Protein AF-A0A427B030-F1 (afdb_monomer_lite)

InterPro domains:
  IPR001148 Alpha carbonic anhydrase domain [PF00194] (30-105)
  IPR001148 Alpha carbonic anhydrase domain [PS51144] (18-132)
  IPR001148 Alpha carbonic anhydrase domain [SM01057] (23-127)
  IPR023561 Carbonic anhydrase, alpha-class [PTHR18952] (26-86)
  IPR036398 Alpha carbonic anhydrase domain superfamily [G3DSA:3.10.200.10] (22-89)
  IPR036398 Alpha carbonic anhydrase domain superfamily [G3DSA:3.10.200.10] (90-132)
  IPR036398 Alpha carbonic anhydrase domain superfamily [SSF51069] (27-90)
  IPR036398 Alpha carbonic anhydrase domain superfamily [SSF51069] (91-126)

Organism: Ensete ventricosum (NCBI:txid4639)

Structure (mmCIF, N/CA/C/O backbone):
data_AF-A0A427B030-F1
#
_entry.id   AF-A0A427B030-F1
#
loop_
_atom_site.group_PDB
_atom_site.id
_atom_site.type_symbol
_atom_site.label_atom_id
_atom_site.label_alt_id
_atom_site.label_comp_id
_atom_site.label_asym_id
_atom_site.label_entity_id
_atom_site.label_seq_id
_atom_site.pdbx_PDB_ins_code
_atom_site.Cartn_x
_atom_site.Cartn_y
_atom_site.Cartn_z
_atom_site.occupancy
_atom_site.B_iso_or_equiv
_atom_site.auth_seq_id
_atom_site.auth_comp_id
_atom_site.auth_asym_id
_atom_site.auth_atom_id
_atom_site.pdbx_PDB_model_num
ATOM 1 N N . MET A 1 1 ? 5.158 68.492 -42.823 1.00 40.59 1 MET A N 1
ATOM 2 C CA . MET A 1 1 ? 5.154 67.092 -43.300 1.00 40.59 1 MET A CA 1
ATOM 3 C C . MET A 1 1 ? 5.531 66.195 -42.138 1.00 40.59 1 MET A C 1
ATOM 5 O O . MET A 1 1 ? 6.540 66.439 -41.493 1.00 40.59 1 MET A O 1
ATOM 9 N N . ALA A 1 2 ? 4.650 65.257 -41.803 1.00 39.66 2 ALA A N 1
ATOM 10 C CA . ALA A 1 2 ? 4.750 64.398 -40.634 1.00 39.66 2 ALA A CA 1
ATOM 11 C C . ALA A 1 2 ? 5.816 63.308 -40.823 1.00 39.66 2 ALA A C 1
ATOM 13 O O . ALA A 1 2 ? 5.775 62.583 -41.811 1.00 39.66 2 ALA A O 1
ATOM 14 N N . ALA A 1 3 ? 6.705 63.143 -39.845 1.00 41.91 3 ALA A N 1
ATOM 15 C CA . ALA A 1 3 ? 7.499 61.930 -39.684 1.00 41.91 3 ALA A CA 1
ATOM 16 C C . ALA A 1 3 ? 7.124 61.309 -38.336 1.00 41.91 3 ALA A C 1
ATOM 18 O O . ALA A 1 3 ? 7.605 61.706 -37.276 1.00 41.91 3 ALA A O 1
ATOM 19 N N . ARG A 1 4 ? 6.171 60.377 -38.390 1.00 45.22 4 ARG A N 1
ATOM 20 C CA . ARG A 1 4 ? 5.718 59.580 -37.250 1.00 45.22 4 ARG A CA 1
ATOM 21 C C . ARG A 1 4 ? 6.863 58.658 -36.823 1.00 45.22 4 ARG A C 1
ATOM 23 O O . ARG A 1 4 ? 7.222 57.757 -37.572 1.00 45.22 4 ARG A O 1
ATOM 30 N N . ARG A 1 5 ? 7.428 58.861 -35.632 1.00 48.16 5 ARG A N 1
ATOM 31 C CA . ARG A 1 5 ? 8.284 57.859 -34.984 1.00 48.16 5 ARG A CA 1
ATOM 32 C C . ARG A 1 5 ? 7.384 56.962 -34.138 1.00 48.16 5 ARG A C 1
ATOM 34 O O . ARG A 1 5 ? 6.919 57.376 -33.082 1.00 48.16 5 ARG A O 1
ATOM 41 N N . ALA A 1 6 ? 7.075 55.779 -34.661 1.00 47.47 6 ALA A N 1
ATOM 42 C CA . ALA A 1 6 ? 6.413 54.715 -33.913 1.00 47.47 6 ALA A CA 1
ATOM 43 C C . ALA A 1 6 ? 7.420 54.056 -32.944 1.00 47.47 6 ALA A C 1
ATOM 45 O O . ALA A 1 6 ? 8.609 53.996 -33.270 1.00 47.47 6 ALA A O 1
ATOM 46 N N . PRO A 1 7 ? 6.986 53.584 -31.763 1.00 47.75 7 PRO A N 1
ATOM 47 C CA . PRO A 1 7 ? 7.879 53.016 -30.763 1.00 47.75 7 PRO A CA 1
ATOM 48 C C . PRO A 1 7 ? 8.213 51.563 -31.118 1.00 47.75 7 PRO A C 1
ATOM 50 O O . PRO A 1 7 ? 7.318 50.769 -31.395 1.00 47.75 7 PRO A O 1
ATOM 53 N N . LEU A 1 8 ? 9.494 51.196 -31.067 1.00 42.62 8 LEU A N 1
ATOM 54 C CA . LEU A 1 8 ? 9.916 49.796 -31.071 1.00 42.62 8 LEU A CA 1
ATOM 55 C C . LEU A 1 8 ? 10.169 49.373 -29.618 1.00 42.62 8 LEU A C 1
ATOM 57 O O . LEU A 1 8 ? 11.307 49.281 -29.168 1.00 42.62 8 LEU A O 1
ATOM 61 N N . ALA A 1 9 ? 9.098 49.185 -28.848 1.00 47.78 9 ALA A N 1
ATOM 62 C CA . ALA A 1 9 ? 9.196 48.459 -27.589 1.00 47.78 9 ALA A CA 1
ATOM 63 C C . ALA A 1 9 ? 9.228 46.968 -27.942 1.00 47.78 9 ALA A C 1
ATOM 65 O O . ALA A 1 9 ? 8.198 46.379 -28.267 1.00 47.78 9 ALA A O 1
ATOM 66 N N . LEU A 1 10 ? 10.425 46.379 -27.948 1.00 47.38 10 LEU A N 1
ATOM 67 C CA . LEU A 1 10 ? 10.612 44.932 -28.011 1.00 47.38 10 LEU A CA 1
ATOM 68 C C . LEU A 1 10 ? 9.993 44.330 -26.738 1.00 47.38 10 LEU A C 1
ATOM 70 O O . LEU A 1 10 ? 10.629 44.251 -25.689 1.00 47.38 10 LEU A O 1
ATOM 74 N N . GLY A 1 11 ? 8.715 43.967 -26.813 1.00 41.22 11 GLY A N 1
ATOM 75 C CA . GLY A 1 11 ? 8.051 43.156 -25.805 1.00 41.22 11 GLY A CA 1
ATOM 76 C C . GLY A 1 11 ? 8.616 41.746 -25.877 1.00 41.22 11 GLY A C 1
ATOM 77 O O . GLY A 1 11 ? 8.183 40.946 -26.703 1.00 41.22 11 GLY A O 1
ATOM 78 N N . VAL A 1 12 ? 9.598 41.442 -25.031 1.00 54.91 12 VAL A N 1
ATOM 79 C CA . VAL A 1 12 ? 10.024 40.062 -24.796 1.00 54.91 12 VAL A CA 1
ATOM 80 C C . VAL A 1 12 ? 8.934 39.431 -23.935 1.00 54.91 12 VAL A C 1
ATOM 82 O O . VAL A 1 12 ? 8.952 39.520 -22.711 1.00 54.91 12 VAL A O 1
ATOM 85 N N . ALA A 1 13 ? 7.903 38.903 -24.594 1.00 48.69 13 ALA A N 1
ATOM 86 C CA . ALA A 1 13 ? 6.850 38.149 -23.942 1.00 48.69 13 ALA A CA 1
ATOM 87 C C . ALA A 1 13 ? 7.492 36.941 -23.252 1.00 48.69 13 ALA A C 1
ATOM 89 O O . ALA A 1 13 ? 8.064 36.067 -23.903 1.00 48.69 13 ALA A O 1
ATOM 90 N N . SER A 1 14 ? 7.435 36.952 -21.922 1.00 49.47 14 SER A N 1
ATOM 91 C CA . SER A 1 14 ? 7.886 35.892 -21.035 1.00 49.47 14 SER A CA 1
ATOM 92 C C . SER A 1 14 ? 7.387 34.529 -21.511 1.00 49.47 14 SER A C 1
ATOM 94 O O . SER A 1 14 ? 6.213 34.196 -21.356 1.00 49.47 14 SER A O 1
ATOM 96 N N . LEU A 1 15 ? 8.295 33.711 -22.040 1.00 46.03 15 LEU A N 1
ATOM 97 C CA . LEU A 1 15 ? 8.099 32.271 -22.166 1.00 46.03 15 LEU A CA 1
ATOM 98 C C . LEU A 1 15 ? 8.246 31.646 -20.772 1.00 46.03 15 LEU A C 1
ATOM 100 O O . LEU A 1 15 ? 9.249 31.023 -20.442 1.00 46.03 15 LEU A O 1
ATOM 104 N N . LEU A 1 16 ? 7.226 31.832 -19.932 1.00 43.16 16 LEU A N 1
ATOM 105 C CA . LEU A 1 16 ? 6.986 30.959 -18.789 1.00 43.16 16 LEU A CA 1
ATOM 106 C C . LEU A 1 16 ? 6.342 29.677 -19.320 1.00 43.16 16 LEU A C 1
ATOM 108 O O . LEU A 1 16 ? 5.130 29.492 -19.256 1.00 43.16 16 LEU A O 1
ATOM 112 N N . LEU A 1 17 ? 7.162 28.781 -19.866 1.00 41.22 17 LEU A N 1
ATOM 113 C CA . LEU A 1 17 ? 6.780 27.381 -20.023 1.00 41.22 17 LEU A CA 1
ATOM 114 C C . LEU A 1 17 ? 6.855 26.726 -18.640 1.00 41.22 17 LEU A C 1
ATOM 116 O O . LEU A 1 17 ? 7.811 26.032 -18.306 1.00 41.22 17 LEU A O 1
ATOM 120 N N . VAL A 1 18 ? 5.842 26.973 -17.809 1.00 42.41 18 VAL A N 1
ATOM 121 C CA . VAL A 1 18 ? 5.598 26.138 -16.632 1.00 42.41 18 VAL A CA 1
ATOM 122 C C . VAL A 1 18 ? 4.876 24.890 -17.128 1.00 42.41 18 VAL A C 1
ATOM 124 O O . VAL A 1 18 ? 3.652 24.810 -17.124 1.00 42.41 18 VAL A O 1
ATOM 127 N N . ALA A 1 19 ? 5.641 23.913 -17.608 1.00 41.47 19 ALA A N 1
ATOM 128 C CA . ALA A 1 19 ? 5.133 22.561 -17.782 1.00 41.47 19 ALA A CA 1
ATOM 129 C C . ALA A 1 19 ? 5.119 21.884 -16.405 1.00 41.47 19 ALA A C 1
ATOM 131 O O . ALA A 1 19 ? 6.047 21.163 -16.046 1.00 41.47 19 ALA A O 1
ATOM 132 N N . TYR A 1 20 ? 4.088 22.149 -15.598 1.00 40.03 20 TYR A N 1
ATOM 133 C CA . TYR A 1 20 ? 3.855 21.368 -14.386 1.00 40.03 20 TYR A CA 1
ATOM 134 C C . TYR A 1 20 ? 3.120 20.086 -14.775 1.00 40.03 20 TYR A C 1
ATOM 136 O O . TYR A 1 20 ? 1.895 20.016 -14.769 1.00 40.03 20 TYR A O 1
ATOM 144 N N . ALA A 1 21 ? 3.886 19.079 -15.181 1.00 40.16 21 ALA A N 1
ATOM 145 C CA . ALA A 1 21 ? 3.391 17.724 -15.360 1.00 40.16 21 ALA A CA 1
ATOM 146 C C . ALA A 1 21 ? 4.230 16.791 -14.487 1.00 40.16 21 ALA A C 1
ATOM 148 O O . ALA A 1 21 ? 5.087 16.059 -14.974 1.00 40.16 21 ALA A O 1
ATOM 149 N N . SER A 1 22 ? 3.984 16.815 -13.176 1.00 47.22 22 SER A N 1
ATOM 150 C CA . SER A 1 22 ? 4.463 15.773 -12.262 1.00 47.22 22 SER A CA 1
ATOM 151 C C . SER A 1 22 ? 3.631 14.504 -12.457 1.00 47.22 22 SER A C 1
ATOM 153 O O . SER A 1 22 ? 2.892 14.078 -11.574 1.00 47.22 22 SER A O 1
ATOM 155 N N . ALA A 1 23 ? 3.728 13.902 -13.642 1.00 48.06 23 ALA A N 1
ATOM 156 C CA . ALA A 1 23 ? 3.137 12.608 -13.939 1.00 48.06 23 ALA A CA 1
ATOM 157 C C . ALA A 1 23 ? 4.017 11.503 -13.331 1.00 48.06 23 ALA A C 1
ATOM 159 O O . ALA A 1 23 ? 4.693 10.768 -14.044 1.00 48.06 23 ALA A O 1
ATOM 160 N N . HIS A 1 24 ? 3.993 11.366 -12.001 1.00 57.00 24 HIS A N 1
ATOM 161 C CA . HIS A 1 24 ? 4.687 10.291 -11.270 1.00 57.00 24 HIS A CA 1
ATOM 162 C C . HIS A 1 24 ? 4.197 8.873 -11.647 1.00 57.00 24 HIS A C 1
ATOM 164 O O . HIS A 1 24 ? 4.744 7.880 -11.175 1.00 57.00 24 HIS A O 1
ATOM 170 N N . GLY A 1 25 ? 3.170 8.758 -12.498 1.00 59.38 25 GLY A N 1
ATOM 171 C CA . GLY A 1 25 ? 2.604 7.490 -12.957 1.00 59.38 25 GLY A CA 1
ATOM 172 C C . GLY A 1 25 ? 3.063 7.013 -14.338 1.00 59.38 25 GLY A C 1
ATOM 173 O O . GLY A 1 25 ? 2.679 5.914 -14.726 1.00 59.38 25 GLY A O 1
ATOM 174 N N . THR A 1 26 ? 3.838 7.790 -15.108 1.00 67.75 26 THR A N 1
ATOM 175 C CA . THR A 1 26 ? 4.166 7.434 -16.507 1.00 67.75 26 THR A CA 1
ATOM 176 C C . THR A 1 26 ? 5.527 7.955 -16.972 1.00 67.75 26 THR A C 1
ATOM 178 O O . THR A 1 26 ? 6.030 8.953 -16.464 1.00 67.75 26 THR A O 1
ATOM 181 N N . GLY A 1 27 ? 6.087 7.342 -18.018 1.00 78.00 27 GLY A N 1
ATOM 182 C CA . GLY A 1 27 ? 7.279 7.851 -18.702 1.00 78.00 27 GLY A CA 1
ATOM 183 C C . GLY A 1 27 ? 8.576 7.608 -17.927 1.00 78.00 27 GLY A C 1
ATOM 184 O O . GLY A 1 27 ? 8.725 6.594 -17.253 1.00 78.00 27 GLY A O 1
ATOM 185 N N . ALA A 1 28 ? 9.536 8.530 -18.035 1.00 82.69 28 ALA A N 1
ATOM 186 C CA . ALA A 1 28 ? 10.888 8.359 -17.487 1.00 82.69 28 ALA A CA 1
ATOM 187 C C . ALA A 1 28 ? 10.947 8.230 -15.949 1.00 82.69 28 ALA A C 1
ATOM 189 O O . ALA A 1 28 ? 11.943 7.743 -15.422 1.00 82.69 28 ALA A O 1
ATOM 190 N N . ILE A 1 29 ? 9.887 8.643 -15.247 1.00 83.31 29 ILE A N 1
ATOM 191 C CA . ILE A 1 29 ? 9.739 8.559 -13.784 1.00 83.31 29 ILE A CA 1
ATOM 192 C C . ILE A 1 29 ? 8.619 7.593 -13.360 1.00 83.31 29 ILE A C 1
ATOM 194 O O . ILE A 1 29 ? 8.131 7.655 -12.233 1.00 83.31 29 ILE A O 1
ATOM 198 N N . GLY A 1 30 ? 8.182 6.722 -14.275 1.00 82.94 30 GLY A N 1
ATOM 199 C CA . GLY A 1 30 ? 7.115 5.758 -14.027 1.00 82.94 30 GLY A CA 1
ATOM 200 C C . GLY A 1 30 ? 7.517 4.625 -13.068 1.00 82.94 30 GLY A C 1
ATOM 201 O O . GLY A 1 30 ? 8.708 4.424 -12.806 1.00 82.94 30 GLY A O 1
ATOM 202 N N . PRO A 1 31 ? 6.535 3.851 -12.561 1.00 84.81 31 PRO A N 1
ATOM 203 C CA . PRO A 1 31 ? 6.769 2.774 -11.594 1.00 84.81 31 PRO A CA 1
ATOM 204 C C . PRO A 1 31 ? 7.790 1.720 -12.030 1.00 84.81 31 PRO A C 1
ATOM 206 O O . PRO A 1 31 ? 8.550 1.215 -11.209 1.00 84.81 31 PRO A O 1
ATOM 209 N N . ASP A 1 32 ? 7.874 1.431 -13.329 1.00 86.06 32 ASP A N 1
ATOM 210 C CA . ASP A 1 32 ? 8.848 0.500 -13.906 1.00 86.06 32 ASP A CA 1
ATOM 211 C C . ASP A 1 32 ? 10.302 1.002 -13.822 1.00 86.06 32 ASP A C 1
ATOM 213 O O . ASP A 1 32 ? 11.236 0.237 -14.071 1.00 86.06 32 ASP A O 1
ATOM 217 N N . LYS A 1 33 ? 10.505 2.281 -13.477 1.00 89.44 33 LYS A N 1
ATOM 218 C CA . LYS A 1 33 ? 11.812 2.936 -13.345 1.00 89.44 33 LYS A CA 1
ATOM 219 C C . LYS A 1 33 ? 12.164 3.344 -11.918 1.00 89.44 33 LYS A C 1
ATOM 221 O O . LYS A 1 33 ? 13.311 3.723 -11.694 1.00 89.44 33 LYS A O 1
ATOM 226 N N . TRP A 1 34 ? 11.245 3.243 -10.952 1.00 88.44 34 TRP A N 1
ATOM 227 C CA . TRP A 1 34 ? 11.442 3.763 -9.589 1.00 88.44 34 TRP A CA 1
ATOM 228 C C . TRP A 1 34 ? 12.730 3.282 -8.924 1.00 88.44 34 TRP A C 1
ATOM 230 O O . TRP A 1 34 ? 13.473 4.097 -8.382 1.00 88.44 34 TRP A O 1
ATOM 240 N N . GLY A 1 35 ? 13.061 1.994 -9.057 1.00 88.06 35 GLY A N 1
ATOM 241 C CA . GLY A 1 35 ? 14.278 1.439 -8.458 1.00 88.06 35 GLY A CA 1
ATOM 242 C C . GLY A 1 35 ? 15.596 1.888 -9.089 1.00 88.06 35 GLY A C 1
ATOM 243 O O . GLY A 1 35 ? 16.658 1.530 -8.592 1.00 88.06 35 GLY A O 1
ATOM 244 N N . SER A 1 36 ? 15.549 2.661 -10.175 1.00 90.31 36 SER A N 1
ATOM 245 C CA . SER A 1 36 ? 16.719 3.264 -10.820 1.00 90.31 36 SER A CA 1
ATOM 246 C C . SER A 1 36 ? 16.773 4.786 -10.662 1.00 90.31 36 SER A C 1
ATOM 248 O O . SER A 1 36 ? 17.722 5.398 -11.145 1.00 90.31 36 SER A O 1
ATOM 250 N N . LEU A 1 37 ? 15.782 5.407 -10.006 1.00 86.69 37 LEU A N 1
ATOM 251 C CA . LEU A 1 37 ? 15.748 6.861 -9.816 1.00 86.69 37 LEU A CA 1
ATOM 252 C C . LEU A 1 37 ? 16.747 7.328 -8.751 1.00 86.69 37 LEU A C 1
ATOM 254 O O . LEU A 1 37 ? 17.388 8.363 -8.927 1.00 86.69 37 LEU A O 1
ATOM 258 N N . CYS A 1 38 ? 16.903 6.570 -7.663 1.00 86.31 38 CYS A N 1
ATOM 259 C CA . CYS A 1 38 ? 17.926 6.805 -6.648 1.00 86.31 38 CYS A CA 1
ATOM 260 C C . CYS A 1 38 ? 18.290 5.501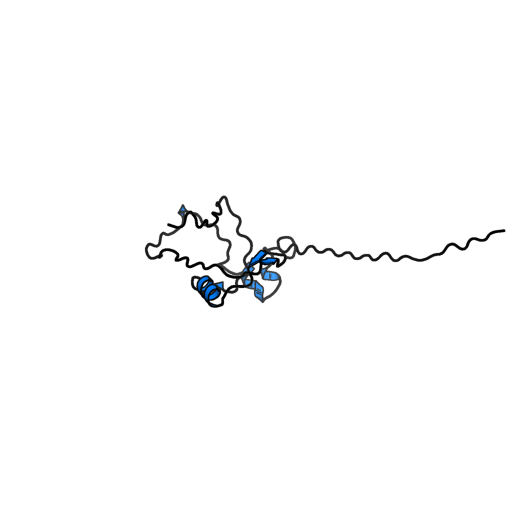 -5.905 1.00 86.31 38 CYS A C 1
ATOM 262 O O . CYS A 1 38 ? 17.514 4.541 -5.953 1.00 86.31 38 CYS A O 1
ATOM 264 N N . PRO A 1 39 ? 19.444 5.453 -5.205 1.00 86.75 39 PRO A N 1
ATOM 265 C CA . PRO A 1 39 ? 19.871 4.265 -4.458 1.00 86.75 39 PRO A CA 1
ATOM 266 C C . PRO A 1 39 ? 18.868 3.807 -3.391 1.00 86.75 39 PRO A C 1
ATOM 268 O O . PRO A 1 39 ? 18.639 2.611 -3.245 1.00 86.75 39 PRO A O 1
ATOM 271 N N . ASP A 1 40 ? 18.206 4.743 -2.708 1.00 84.44 40 ASP A N 1
ATOM 272 C CA . ASP A 1 40 ? 17.250 4.424 -1.638 1.00 84.44 40 ASP A CA 1
ATOM 273 C C . ASP A 1 40 ? 15.995 3.693 -2.153 1.00 84.44 40 ASP A C 1
ATOM 275 O O . ASP A 1 40 ? 15.271 3.075 -1.373 1.00 84.44 40 ASP A O 1
ATOM 279 N N . TYR A 1 41 ? 15.719 3.739 -3.463 1.00 85.50 41 TYR A N 1
ATOM 280 C CA . TYR A 1 41 ? 14.535 3.119 -4.075 1.00 85.50 41 TYR A CA 1
ATOM 281 C C . TYR A 1 41 ? 14.826 1.758 -4.707 1.00 85.50 41 TYR A C 1
ATOM 283 O O . TYR A 1 41 ? 13.931 1.154 -5.294 1.00 85.50 41 TYR A O 1
ATOM 291 N N . GLU A 1 42 ? 16.047 1.232 -4.582 1.00 87.38 42 GLU A N 1
ATOM 292 C CA . GLU A 1 42 ? 16.487 -0.014 -5.224 1.00 87.38 42 GLU A CA 1
ATOM 293 C C . GLU A 1 42 ? 15.493 -1.181 -5.034 1.00 87.38 42 GLU A C 1
ATOM 295 O O . GLU A 1 42 ? 15.226 -1.950 -5.972 1.00 87.38 42 GLU A O 1
ATOM 300 N N . LEU A 1 43 ? 14.872 -1.264 -3.850 1.00 85.06 43 LEU A N 1
ATOM 301 C CA . LEU A 1 43 ? 13.878 -2.281 -3.501 1.00 85.06 43 LEU A CA 1
ATOM 302 C C . LEU A 1 43 ? 12.629 -2.266 -4.393 1.00 85.06 43 LEU A C 1
ATOM 304 O O . LEU A 1 43 ? 12.047 -3.331 -4.593 1.00 85.06 43 LEU A O 1
ATOM 308 N N . CYS A 1 44 ? 12.264 -1.135 -5.005 1.00 85.44 44 CYS A N 1
ATOM 309 C CA . CYS A 1 44 ? 11.146 -1.064 -5.952 1.00 85.44 44 CYS A CA 1
ATOM 310 C C . CYS A 1 44 ? 11.369 -1.941 -7.195 1.00 85.44 44 CYS A C 1
ATOM 312 O O . CYS A 1 44 ? 10.408 -2.343 -7.840 1.00 85.44 44 CYS A O 1
ATOM 314 N N . SER A 1 45 ? 12.628 -2.244 -7.537 1.00 86.69 45 SER A N 1
ATOM 315 C CA . SER A 1 45 ? 12.973 -3.114 -8.672 1.00 86.69 45 SER A CA 1
ATOM 316 C C . SER A 1 45 ? 13.522 -4.482 -8.260 1.00 86.69 45 SER A C 1
ATOM 318 O O . SER A 1 45 ? 13.287 -5.467 -8.957 1.00 86.69 45 SER A O 1
ATOM 320 N N . LYS A 1 46 ? 14.253 -4.565 -7.139 1.00 87.25 46 LYS A N 1
ATOM 321 C CA . LYS A 1 46 ? 14.927 -5.802 -6.698 1.00 87.25 46 LYS A CA 1
ATOM 322 C C . LYS A 1 46 ? 14.200 -6.551 -5.581 1.00 87.25 46 LYS A C 1
ATOM 324 O O . LYS A 1 46 ? 14.548 -7.697 -5.290 1.00 87.25 46 LYS A O 1
ATOM 329 N N . GLY A 1 47 ? 13.222 -5.922 -4.932 1.00 87.12 47 GLY A N 1
ATOM 330 C CA . GLY A 1 47 ? 12.459 -6.527 -3.848 1.00 87.12 47 GLY A CA 1
ATOM 331 C C . GLY A 1 47 ? 11.623 -7.712 -4.335 1.00 87.12 47 GLY A C 1
ATOM 332 O O . GLY A 1 47 ? 10.972 -7.641 -5.371 1.00 87.12 47 GLY A O 1
ATOM 333 N N . LYS A 1 48 ? 11.613 -8.807 -3.566 1.00 87.38 48 LYS A N 1
ATOM 334 C CA . LYS A 1 48 ? 10.822 -10.016 -3.878 1.00 87.38 48 LYS A CA 1
ATOM 335 C C . LYS A 1 48 ? 9.446 -10.046 -3.209 1.00 87.38 48 LYS A C 1
ATOM 337 O O . LYS A 1 48 ? 8.587 -10.816 -3.614 1.00 87.38 48 LYS A O 1
ATOM 342 N N . HIS A 1 49 ? 9.242 -9.186 -2.216 1.00 86.25 49 HIS A N 1
ATOM 343 C CA . HIS A 1 49 ? 8.003 -9.062 -1.447 1.00 86.25 49 HIS A CA 1
ATOM 344 C C . HIS A 1 49 ? 7.426 -7.653 -1.631 1.00 86.25 49 HIS A C 1
ATOM 346 O O . HIS A 1 49 ? 7.258 -6.888 -0.684 1.00 86.25 49 HIS A O 1
ATOM 352 N N . GLN A 1 50 ? 7.227 -7.268 -2.893 1.00 82.88 50 GLN A N 1
ATOM 353 C CA . GLN A 1 50 ? 6.630 -5.985 -3.255 1.00 82.88 50 GLN A CA 1
ATOM 354 C C . GLN A 1 50 ? 5.108 -6.110 -3.317 1.00 82.88 50 GLN A C 1
ATOM 356 O O . GLN A 1 50 ? 4.553 -7.187 -3.514 1.00 82.88 50 GLN A O 1
ATOM 361 N N . SER A 1 51 ? 4.421 -4.989 -3.147 1.00 81.19 51 SER A N 1
ATOM 362 C CA . SER A 1 51 ? 2.990 -4.878 -3.424 1.00 81.19 51 SER A CA 1
ATOM 363 C C . SER A 1 51 ? 2.784 -3.797 -4.481 1.00 81.19 51 SER A C 1
ATOM 365 O O . SER A 1 51 ? 3.619 -2.893 -4.550 1.00 81.19 51 SER A O 1
ATOM 367 N N . PRO A 1 52 ? 1.707 -3.821 -5.282 1.00 83.06 52 PRO A N 1
ATOM 368 C CA . PRO A 1 52 ? 0.573 -4.752 -5.305 1.00 83.06 52 PRO A CA 1
ATOM 369 C C . PRO A 1 52 ? 0.881 -6.246 -5.479 1.00 83.06 52 PRO A C 1
ATOM 371 O O . PRO A 1 52 ? 1.783 -6.582 -6.236 1.00 83.06 52 PRO A O 1
ATOM 374 N N . ILE A 1 53 ? 0.060 -7.127 -4.887 1.00 82.44 53 ILE A N 1
ATOM 375 C CA . ILE A 1 53 ? -0.061 -8.534 -5.324 1.00 82.44 53 ILE A CA 1
ATOM 376 C C . ILE A 1 53 ? -1.473 -8.824 -5.839 1.00 82.44 53 ILE A C 1
ATOM 378 O O . ILE A 1 53 ? -2.434 -8.132 -5.488 1.00 82.44 53 ILE A O 1
ATOM 382 N N . ASN A 1 54 ? -1.611 -9.843 -6.684 1.00 84.25 54 ASN A N 1
ATOM 383 C CA . ASN A 1 54 ? -2.921 -10.363 -7.054 1.00 84.25 54 ASN A CA 1
ATOM 384 C C . ASN A 1 5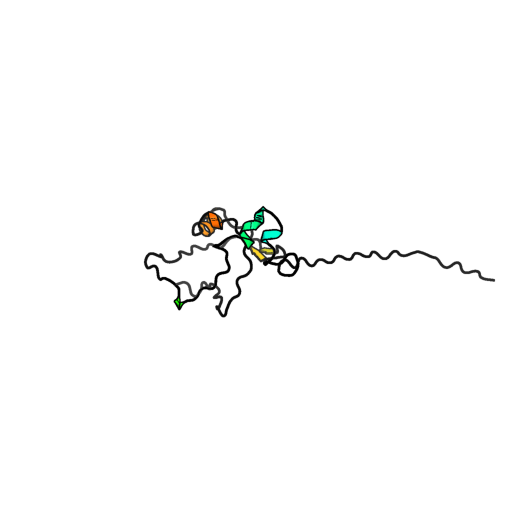4 ? -3.388 -11.351 -5.978 1.00 84.25 54 ASN A C 1
ATOM 386 O O . ASN A 1 54 ? -2.701 -12.337 -5.731 1.00 84.25 54 ASN A O 1
ATOM 390 N N . ILE A 1 55 ? -4.529 -11.085 -5.340 1.00 84.25 55 ILE A N 1
ATOM 391 C CA . ILE A 1 55 ? -5.130 -12.006 -4.366 1.00 84.25 55 ILE A CA 1
ATOM 392 C C . ILE A 1 55 ? -6.080 -12.914 -5.143 1.00 84.25 55 ILE A C 1
ATOM 394 O O . ILE A 1 55 ? -7.112 -12.451 -5.626 1.00 84.25 55 ILE A O 1
ATOM 398 N N . VAL A 1 56 ? -5.699 -14.179 -5.303 1.00 86.94 56 VAL A N 1
ATOM 399 C CA . VAL A 1 56 ? -6.504 -15.205 -5.973 1.00 86.94 56 VAL A CA 1
ATOM 400 C C . VAL A 1 56 ? -7.199 -16.022 -4.896 1.00 86.94 56 VAL A C 1
ATOM 402 O O . VAL A 1 56 ? -6.528 -16.686 -4.115 1.00 86.94 56 VAL A O 1
ATOM 405 N N . ASN A 1 57 ? -8.531 -15.954 -4.837 1.00 86.38 57 ASN A N 1
ATOM 406 C CA . ASN A 1 57 ? -9.311 -16.584 -3.767 1.00 86.38 57 ASN A CA 1
ATOM 407 C C . ASN A 1 57 ? -9.083 -18.099 -3.659 1.00 86.38 57 ASN A C 1
ATOM 409 O O . ASN A 1 57 ? -9.124 -18.622 -2.555 1.00 86.38 57 ASN A O 1
ATOM 413 N N . ASP A 1 58 ? -8.815 -18.787 -4.769 1.00 90.44 58 ASP A N 1
ATOM 414 C CA . ASP A 1 58 ? -8.582 -20.237 -4.766 1.00 90.44 58 ASP A CA 1
ATOM 415 C C . ASP A 1 58 ? -7.198 -20.623 -4.207 1.00 90.44 58 ASP A C 1
ATOM 417 O O . ASP A 1 58 ? -7.003 -21.759 -3.780 1.00 90.44 58 ASP A O 1
ATOM 421 N N . ASP A 1 59 ? -6.256 -19.673 -4.160 1.00 91.44 59 ASP A N 1
ATOM 422 C CA . ASP A 1 59 ? -4.883 -19.877 -3.679 1.00 91.44 59 ASP A CA 1
ATOM 423 C C . ASP A 1 59 ? -4.682 -19.395 -2.227 1.00 91.44 59 ASP A C 1
ATOM 425 O O . ASP A 1 59 ? -3.582 -19.508 -1.677 1.00 91.44 59 ASP A O 1
ATOM 429 N N . VAL A 1 60 ? -5.710 -18.819 -1.585 1.00 89.81 60 VAL A N 1
ATOM 430 C CA . VAL A 1 60 ? -5.585 -18.332 -0.202 1.00 89.81 60 VAL A CA 1
ATOM 431 C C . VAL A 1 60 ? -5.585 -19.494 0.787 1.00 89.81 60 VAL A C 1
ATOM 433 O O . VAL A 1 60 ? -6.391 -20.420 0.708 1.00 89.81 60 VAL A O 1
ATOM 436 N N . VAL A 1 61 ? -4.700 -19.419 1.778 1.00 93.31 61 VAL A N 1
ATOM 437 C CA . VAL A 1 61 ? -4.656 -20.382 2.880 1.00 93.31 61 VAL A CA 1
ATOM 438 C C . VAL A 1 61 ? -5.452 -19.815 4.048 1.00 93.31 61 VAL A C 1
ATOM 440 O O . VAL A 1 61 ? -5.111 -18.760 4.579 1.00 93.31 61 VAL A O 1
ATOM 443 N N . TYR A 1 62 ? -6.515 -20.514 4.451 1.00 91.31 62 TYR A N 1
ATOM 444 C CA . TYR A 1 62 ? -7.274 -20.156 5.647 1.00 91.31 62 TYR A CA 1
ATOM 445 C C . TYR A 1 62 ? -6.460 -20.469 6.907 1.00 91.31 62 TYR A C 1
ATOM 447 O O . TYR A 1 62 ? -6.048 -21.612 7.113 1.00 91.31 62 TYR A O 1
ATOM 455 N N . ASP A 1 63 ? -6.267 -19.463 7.758 1.00 91.75 63 ASP A N 1
ATOM 456 C CA . ASP A 1 63 ? -5.642 -19.621 9.068 1.00 91.75 63 ASP A CA 1
ATOM 457 C C . ASP A 1 63 ? -6.688 -19.399 10.180 1.00 91.75 63 ASP A C 1
ATOM 459 O O . ASP A 1 63 ? -7.103 -18.260 10.410 1.00 91.75 63 ASP A O 1
ATOM 463 N N . PRO A 1 64 ? -7.123 -20.462 10.891 1.00 90.44 64 PRO A N 1
ATOM 464 C CA . PRO A 1 64 ? -8.114 -20.357 11.963 1.00 90.44 64 PRO A CA 1
ATOM 465 C C . PRO A 1 64 ? -7.593 -19.632 13.210 1.00 90.44 64 PRO A C 1
ATOM 467 O O . PRO A 1 64 ? -8.366 -19.394 14.134 1.00 90.44 64 PRO A O 1
ATOM 470 N N . LYS A 1 65 ? -6.292 -19.324 13.280 1.00 93.06 65 LYS A N 1
ATOM 471 C CA . LYS A 1 65 ? -5.698 -18.563 14.385 1.00 93.06 65 LYS A CA 1
ATOM 472 C C . LYS A 1 65 ? -5.835 -17.055 14.202 1.00 93.06 65 LYS A C 1
ATOM 474 O O . LYS A 1 65 ? -5.511 -16.320 15.129 1.00 93.06 65 LYS A O 1
ATOM 479 N N . LEU A 1 66 ? -6.260 -16.592 13.024 1.00 86.88 66 LEU A N 1
ATOM 480 C CA . LEU A 1 66 ? -6.513 -15.175 12.796 1.00 86.88 66 LEU A CA 1
ATOM 481 C C . LEU A 1 66 ? -7.722 -14.741 13.623 1.00 86.88 66 LEU A C 1
ATOM 483 O O . LEU A 1 66 ? -8.833 -15.239 13.442 1.00 86.88 66 LEU A O 1
ATOM 487 N N . GLU A 1 67 ? -7.489 -13.805 14.536 1.00 87.69 67 GLU A N 1
ATOM 488 C CA . GLU A 1 67 ? -8.546 -13.199 15.333 1.00 87.69 67 GLU A CA 1
ATOM 489 C C . GLU A 1 67 ? -9.339 -12.174 14.505 1.00 87.69 67 GLU A C 1
ATOM 491 O O . GLU A 1 67 ? -8.828 -11.638 13.512 1.00 87.69 67 GLU A O 1
ATOM 496 N N . PRO A 1 68 ? -10.591 -11.873 14.895 1.00 84.94 68 PRO A N 1
ATOM 497 C CA . PRO A 1 68 ? -11.344 -10.788 14.287 1.00 84.94 68 PRO A CA 1
ATOM 498 C C . PRO A 1 68 ? -10.559 -9.476 14.325 1.00 84.94 68 PRO A C 1
ATOM 500 O O . PRO A 1 68 ? -9.955 -9.126 15.340 1.00 84.94 68 PRO A O 1
ATOM 503 N N . LEU A 1 69 ? -10.606 -8.720 13.226 1.00 80.25 69 LEU A N 1
ATOM 504 C CA . LEU A 1 69 ? -10.030 -7.382 13.193 1.00 80.25 69 LEU A CA 1
ATOM 505 C C . LEU A 1 69 ? -10.825 -6.471 14.137 1.00 80.25 69 LEU A C 1
ATOM 507 O O . LEU A 1 69 ? -11.940 -6.064 13.809 1.00 80.25 69 LEU A O 1
ATOM 511 N N . GLN A 1 70 ? -10.235 -6.151 15.287 1.00 79.88 70 GLN A N 1
ATOM 512 C CA . GLN A 1 70 ? -10.775 -5.177 16.231 1.00 79.88 70 GLN A CA 1
ATOM 513 C C . GLN A 1 70 ? -10.667 -3.772 15.625 1.00 79.88 70 GLN A C 1
ATOM 515 O O . GLN A 1 70 ? -9.597 -3.368 15.169 1.00 79.88 70 GLN A O 1
ATOM 520 N N . ARG A 1 71 ? -11.783 -3.040 15.587 1.00 74.19 71 ARG A N 1
ATOM 521 C CA . ARG A 1 71 ? -11.864 -1.679 15.041 1.00 74.19 71 ARG A CA 1
ATOM 522 C C . ARG A 1 71 ? -12.400 -0.746 16.118 1.00 74.19 71 ARG A C 1
ATOM 524 O O . ARG A 1 71 ? -13.609 -0.645 16.281 1.00 74.19 71 ARG A O 1
ATOM 531 N N . ASP A 1 72 ? -11.507 -0.075 16.832 1.00 76.19 72 ASP A N 1
ATOM 532 C CA . ASP A 1 72 ? -11.869 0.941 17.825 1.00 76.19 72 ASP A CA 1
ATOM 533 C C . ASP A 1 72 ? -11.611 2.340 17.249 1.00 76.19 72 ASP A C 1
ATOM 535 O O . ASP A 1 72 ? -10.637 3.023 17.565 1.00 76.19 72 ASP A O 1
ATOM 539 N N . TYR A 1 73 ? -12.434 2.733 16.272 1.00 72.75 73 TYR A N 1
ATOM 540 C CA . TYR A 1 73 ? -12.296 4.038 15.634 1.00 72.75 73 TYR A CA 1
ATOM 541 C C . TYR A 1 73 ? -13.026 5.111 16.439 1.00 72.75 73 TYR A C 1
ATOM 543 O O . TYR A 1 73 ? -14.242 5.073 16.597 1.00 72.75 73 TYR A O 1
ATOM 551 N N . ALA A 1 74 ? -12.283 6.127 16.876 1.00 74.88 74 ALA A N 1
ATOM 552 C CA . ALA A 1 74 ? -12.837 7.327 17.486 1.00 74.88 74 ALA A CA 1
ATOM 553 C C . ALA A 1 74 ? -12.772 8.516 16.521 1.00 74.88 74 ALA A C 1
ATOM 555 O O . ALA A 1 74 ? -11.763 8.734 15.839 1.00 74.88 74 ALA A O 1
ATOM 556 N N . ALA A 1 75 ? -13.833 9.326 16.506 1.00 79.56 75 ALA A N 1
ATOM 557 C CA . ALA A 1 75 ? -13.837 10.585 15.775 1.00 79.56 75 ALA A CA 1
ATOM 558 C C . ALA A 1 75 ? -12.699 11.492 16.270 1.00 79.56 75 ALA A C 1
ATOM 560 O O . ALA A 1 75 ? -12.523 11.696 17.472 1.00 79.56 75 ALA A O 1
ATOM 561 N N . THR A 1 76 ? -11.934 12.053 15.337 1.00 75.12 76 THR A N 1
ATOM 562 C CA . THR A 1 76 ? -10.795 12.922 15.639 1.00 75.12 76 THR A CA 1
ATOM 563 C C . THR A 1 76 ? -10.711 14.069 14.639 1.00 75.12 76 T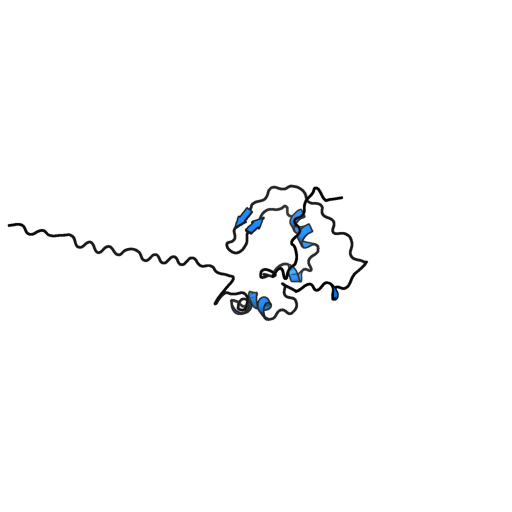HR A C 1
ATOM 565 O O . THR A 1 76 ? -11.241 13.985 13.528 1.00 75.12 76 THR A O 1
ATOM 568 N N . ASN A 1 77 ? -10.047 15.154 15.034 1.00 81.69 77 ASN A N 1
ATOM 569 C CA . ASN A 1 77 ? -9.747 16.244 14.116 1.00 81.69 77 ASN A CA 1
ATOM 570 C C . ASN A 1 77 ? -8.722 15.760 13.090 1.00 81.69 77 ASN A C 1
ATOM 572 O O . ASN A 1 77 ? -7.685 15.211 13.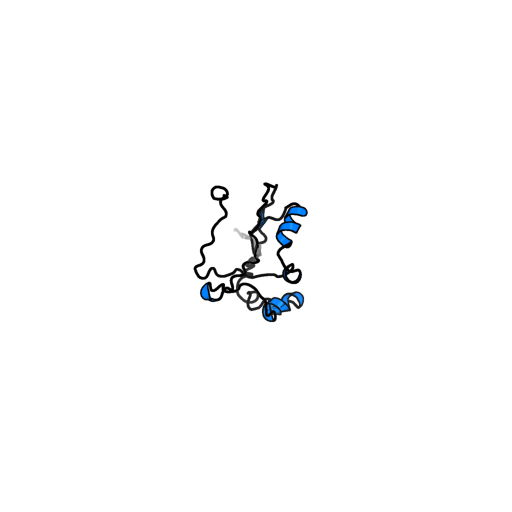454 1.00 81.69 77 ASN A O 1
ATOM 576 N N . ALA A 1 78 ? -9.014 15.990 11.816 1.00 78.75 78 ALA A N 1
ATOM 577 C CA . ALA A 1 78 ? -8.222 15.492 10.708 1.00 78.75 78 ALA A CA 1
ATOM 578 C C . ALA A 1 78 ? -7.956 16.609 9.700 1.00 78.75 78 ALA A C 1
ATOM 580 O O . ALA A 1 78 ? -8.863 17.351 9.317 1.00 78.75 78 ALA A O 1
ATOM 581 N N . THR A 1 79 ? -6.717 16.677 9.221 1.00 82.38 79 THR A N 1
ATOM 582 C CA . THR A 1 79 ? -6.325 17.572 8.131 1.00 82.38 79 THR A CA 1
ATOM 583 C C . THR A 1 79 ? -6.201 16.773 6.839 1.00 82.38 79 THR A C 1
ATOM 585 O O . THR A 1 79 ? -5.390 15.844 6.747 1.00 82.38 79 THR A O 1
ATOM 588 N N . LEU A 1 80 ? -6.997 17.146 5.834 1.00 84.62 80 LEU A N 1
ATOM 589 C CA . LEU A 1 80 ? -6.905 16.592 4.487 1.00 84.62 80 LEU A CA 1
ATOM 590 C C . LEU A 1 80 ? -5.773 17.282 3.720 1.00 84.62 80 LEU A C 1
ATOM 592 O O . LEU A 1 80 ? -5.710 18.509 3.663 1.00 84.62 80 LEU A O 1
ATOM 596 N N . VAL A 1 81 ? -4.888 16.491 3.120 1.00 85.62 81 VAL A N 1
ATOM 597 C CA . VAL A 1 81 ? -3.716 16.978 2.392 1.00 85.62 81 VAL A CA 1
ATOM 598 C C . VAL A 1 81 ? -3.662 16.344 1.012 1.00 85.62 81 VAL A C 1
ATOM 600 O O . VAL A 1 81 ? -3.701 15.123 0.880 1.00 85.62 81 VAL A O 1
ATOM 603 N N . ASP A 1 82 ? -3.515 17.182 -0.009 1.00 85.81 82 ASP A N 1
ATOM 604 C CA . ASP A 1 82 ? -3.152 16.763 -1.360 1.00 85.81 82 ASP A CA 1
ATOM 605 C C . ASP A 1 82 ? -1.628 16.849 -1.519 1.00 85.81 82 ASP A C 1
ATOM 607 O O . ASP A 1 82 ? -1.050 17.934 -1.449 1.00 85.81 82 ASP A O 1
ATOM 611 N N . ASN A 1 83 ? -0.961 15.705 -1.694 1.00 76.94 83 ASN A N 1
ATOM 612 C CA . ASN A 1 83 ? 0.487 15.653 -1.919 1.00 76.94 83 ASN A CA 1
ATOM 613 C C . ASN A 1 83 ? 0.849 15.676 -3.420 1.00 76.94 83 ASN A C 1
ATOM 615 O O . ASN A 1 83 ? 2.007 15.479 -3.780 1.00 76.94 83 ASN A O 1
ATOM 619 N N . GLY A 1 84 ? -0.129 15.853 -4.313 1.00 77.88 84 GLY A N 1
ATOM 620 C CA . GLY A 1 84 ? 0.027 15.853 -5.770 1.00 77.88 84 GLY A CA 1
ATOM 621 C C . GLY A 1 84 ? 0.079 14.461 -6.412 1.00 77.88 84 GLY A C 1
ATOM 622 O O . GLY A 1 84 ? -0.163 14.329 -7.609 1.00 77.88 84 GLY A O 1
ATOM 623 N N . PHE A 1 85 ? 0.366 13.414 -5.635 1.00 72.44 85 PHE A N 1
ATOM 624 C CA . PHE A 1 85 ? 0.348 12.009 -6.075 1.00 72.44 85 PHE A CA 1
ATOM 625 C C . PHE A 1 85 ? -0.598 11.122 -5.247 1.00 72.44 85 PHE A C 1
ATOM 627 O O . PHE A 1 85 ? -0.887 9.997 -5.649 1.00 72.44 85 PHE A O 1
ATOM 634 N N . ASN A 1 86 ? -1.105 11.618 -4.114 1.00 75.06 86 ASN A N 1
ATOM 635 C CA . ASN A 1 86 ? -2.227 11.045 -3.376 1.00 75.06 86 ASN A CA 1
ATOM 636 C C . ASN A 1 86 ? -2.939 12.123 -2.543 1.00 75.06 86 ASN A C 1
ATOM 638 O O . ASN A 1 86 ? -2.363 13.167 -2.233 1.00 75.06 86 ASN A O 1
ATOM 642 N N . ILE A 1 87 ? -4.173 11.821 -2.137 1.00 79.38 87 ILE A N 1
ATOM 643 C CA . ILE A 1 87 ? -4.872 12.537 -1.070 1.00 79.38 87 ILE A CA 1
ATOM 644 C C . ILE A 1 87 ? -4.703 11.726 0.215 1.00 79.38 87 ILE A C 1
ATOM 646 O O . ILE A 1 87 ? -4.935 10.516 0.215 1.00 79.38 87 ILE A O 1
ATOM 650 N N . ALA A 1 88 ? -4.279 12.374 1.294 1.00 79.31 88 ALA A N 1
ATOM 651 C CA . ALA A 1 88 ? -4.011 11.738 2.577 1.00 79.31 88 ALA A CA 1
ATOM 652 C C . ALA A 1 88 ? -4.652 12.514 3.730 1.00 79.31 88 ALA A C 1
ATOM 654 O O . ALA A 1 88 ? -4.826 13.729 3.662 1.00 79.31 88 ALA A O 1
ATOM 655 N N . VAL A 1 89 ? -4.939 11.811 4.821 1.00 80.06 89 VAL A N 1
ATOM 656 C CA . VAL A 1 89 ? -5.240 12.420 6.119 1.00 80.06 89 VAL A CA 1
ATOM 657 C C . VAL A 1 89 ? -3.935 12.458 6.915 1.00 80.06 89 VAL A C 1
ATOM 659 O O . VAL A 1 89 ? -3.321 11.413 7.119 1.00 80.06 89 VAL A O 1
ATOM 662 N N . ARG A 1 90 ? -3.455 13.652 7.289 1.00 69.06 90 ARG A N 1
ATOM 663 C CA . ARG A 1 90 ? -2.093 13.831 7.840 1.00 69.06 90 ARG A CA 1
ATOM 664 C C . ARG A 1 90 ? -2.025 13.821 9.367 1.00 69.06 90 ARG A C 1
ATOM 666 O O . ARG A 1 90 ? -0.985 13.467 9.911 1.00 69.06 90 ARG A O 1
ATOM 673 N N . GLU A 1 91 ? -3.095 14.209 10.047 1.00 72.31 91 GLU A N 1
ATOM 674 C CA . GLU A 1 91 ? -3.092 14.370 11.503 1.00 72.31 91 GLU A CA 1
ATOM 675 C C . GLU A 1 91 ? -4.046 13.366 12.153 1.00 72.31 91 GLU A C 1
ATOM 677 O O . GLU A 1 91 ? -5.217 13.284 11.791 1.00 72.31 91 GLU A O 1
ATOM 682 N N . MET A 1 92 ? -3.488 12.580 13.073 1.00 69.94 92 MET A N 1
ATOM 683 C CA . MET A 1 92 ? -4.132 11.603 13.955 1.00 69.94 92 MET A CA 1
ATOM 684 C C . MET A 1 92 ? -3.332 11.576 15.266 1.00 69.94 92 MET A C 1
ATOM 686 O O . MET A 1 92 ? -2.192 12.057 15.290 1.00 69.94 92 MET A O 1
ATOM 690 N N . THR A 1 93 ? -3.889 11.047 16.356 1.00 76.56 93 THR A N 1
ATOM 691 C CA . THR A 1 93 ? -3.124 10.957 17.610 1.00 76.56 93 THR A CA 1
ATOM 692 C C . THR A 1 93 ? -1.982 9.937 17.488 1.00 76.56 93 THR A C 1
ATOM 694 O O . THR A 1 93 ? -1.990 9.066 16.612 1.00 76.56 93 THR A O 1
ATOM 697 N N . ALA A 1 94 ? -0.962 10.046 18.347 1.00 77.69 94 ALA A N 1
ATOM 698 C CA . ALA A 1 94 ? 0.171 9.117 18.333 1.00 77.69 94 ALA A CA 1
ATOM 699 C C . ALA A 1 94 ? -0.271 7.675 18.642 1.00 77.69 94 ALA A C 1
ATOM 701 O O . ALA A 1 94 ? 0.276 6.725 18.085 1.00 77.69 94 ALA A O 1
ATOM 702 N N . GLU A 1 95 ? -1.296 7.531 19.480 1.00 80.25 95 GLU A N 1
ATOM 703 C CA . GLU A 1 95 ? -1.933 6.267 19.840 1.00 80.25 95 GLU A CA 1
ATOM 704 C C . GLU A 1 95 ? -2.603 5.630 18.615 1.00 80.25 95 GLU A C 1
ATOM 706 O O . GLU A 1 95 ? -2.319 4.480 18.288 1.00 80.25 95 GLU A O 1
ATOM 711 N N . GLN A 1 96 ? -3.383 6.409 17.856 1.00 74.00 96 GLN A N 1
ATOM 712 C CA . GLN A 1 96 ? -4.039 5.941 16.629 1.00 74.00 96 GLN A CA 1
ATOM 713 C C . GLN A 1 96 ? -3.025 5.500 15.563 1.00 74.00 96 GLN A C 1
ATOM 715 O O . GLN A 1 96 ? -3.214 4.493 14.878 1.00 74.00 96 GLN A O 1
ATOM 720 N N . LEU A 1 97 ? -1.908 6.224 15.434 1.00 78.25 97 LEU A N 1
ATOM 721 C CA . LEU A 1 97 ? -0.828 5.828 14.532 1.00 78.25 97 LEU A CA 1
ATOM 722 C C . LEU A 1 97 ? -0.174 4.507 14.968 1.00 78.25 97 LEU A C 1
ATOM 724 O O . LEU A 1 97 ? 0.202 3.702 14.112 1.00 78.25 97 LEU A O 1
ATOM 728 N N . ALA A 1 98 ? -0.012 4.293 16.276 1.00 79.31 98 ALA A N 1
ATOM 729 C CA . ALA A 1 98 ? 0.559 3.064 16.815 1.00 79.31 98 ALA A CA 1
ATOM 730 C C . ALA A 1 98 ? -0.351 1.858 16.542 1.00 79.31 98 ALA A C 1
ATOM 732 O O . ALA A 1 98 ? 0.142 0.824 16.097 1.00 79.31 98 ALA A O 1
ATOM 733 N N . GLU A 1 99 ? -1.665 2.008 16.709 1.00 78.75 99 GLU A N 1
ATOM 734 C CA . GLU A 1 99 ? -2.648 0.959 16.410 1.00 78.75 99 GLU A CA 1
ATOM 735 C C . GLU A 1 99 ? -2.676 0.588 14.924 1.00 78.75 99 GLU A C 1
ATOM 737 O O . GLU A 1 99 ? -2.635 -0.592 14.579 1.00 78.75 99 GLU A O 1
ATOM 742 N N . LEU A 1 100 ? -2.653 1.579 14.024 1.00 75.56 100 LEU A N 1
ATOM 743 C CA . LEU A 1 100 ? -2.612 1.326 12.578 1.00 75.56 100 LEU A CA 1
ATOM 744 C C . LEU A 1 100 ? -1.321 0.625 12.129 1.00 75.56 100 LEU A C 1
ATOM 746 O O . LEU A 1 100 ? -1.325 -0.090 11.125 1.00 75.56 100 LEU A O 1
ATOM 750 N N . LYS A 1 101 ? -0.212 0.832 12.849 1.00 74.31 101 LYS A N 1
ATOM 751 C CA . LYS A 1 101 ? 1.086 0.210 12.549 1.00 74.31 101 LYS A CA 1
ATOM 752 C C . LYS A 1 101 ? 1.293 -1.141 13.224 1.00 74.31 101 LYS A C 1
ATOM 754 O O . LYS A 1 101 ? 2.035 -1.947 12.675 1.00 74.31 101 LYS A O 1
ATOM 759 N N . ALA A 1 102 ? 0.627 -1.410 14.346 1.00 77.38 102 ALA A N 1
ATOM 760 C CA . ALA A 1 102 ? 0.749 -2.652 15.108 1.00 77.38 102 ALA A CA 1
ATOM 761 C C . ALA A 1 102 ? 0.636 -3.953 14.277 1.00 77.38 102 ALA A C 1
ATOM 763 O O . ALA A 1 102 ? 1.407 -4.874 14.549 1.00 77.38 102 ALA A O 1
ATOM 764 N N . PRO A 1 103 ? -0.248 -4.071 13.260 1.00 74.00 103 PRO A N 1
ATOM 765 C CA . PRO A 1 103 ? -0.348 -5.296 12.462 1.00 74.00 103 PRO A CA 1
ATOM 766 C C . PRO A 1 103 ? 0.712 -5.416 11.352 1.00 74.00 103 PRO A C 1
ATOM 768 O O . PRO A 1 103 ? 0.773 -6.443 10.675 1.00 74.00 103 PRO A O 1
ATOM 771 N N . LEU A 1 104 ? 1.525 -4.384 11.111 1.00 68.00 104 LEU A N 1
ATOM 772 C CA . LEU A 1 104 ? 2.537 -4.391 10.058 1.00 68.00 104 LEU A CA 1
ATOM 773 C C . LEU A 1 104 ? 3.877 -4.883 10.617 1.00 68.00 104 LEU A C 1
ATOM 775 O O . LEU A 1 104 ? 4.371 -4.374 11.618 1.00 68.00 104 LEU A O 1
ATOM 779 N N . HIS A 1 105 ? 4.513 -5.838 9.936 1.00 71.75 105 HIS A N 1
ATOM 780 C CA . HIS A 1 105 ? 5.906 -6.183 10.230 1.00 71.75 105 HIS A CA 1
ATOM 781 C C . HIS A 1 105 ? 6.812 -4.966 9.957 1.00 71.75 105 HIS A C 1
ATOM 783 O O . HIS A 1 105 ? 6.588 -4.240 8.985 1.00 71.75 105 HIS A O 1
ATOM 789 N N . GLU A 1 106 ? 7.834 -4.744 10.792 1.00 70.62 106 GLU A N 1
ATOM 790 C CA . GLU A 1 106 ? 8.674 -3.529 10.783 1.00 70.62 106 GLU A CA 1
ATOM 791 C C . GLU A 1 106 ? 9.295 -3.236 9.406 1.00 70.62 106 GLU A C 1
ATOM 793 O O . GLU A 1 106 ? 9.391 -2.084 8.979 1.00 70.62 106 GLU A O 1
ATOM 798 N N . GLU A 1 107 ? 9.627 -4.288 8.654 1.00 64.06 107 GLU A N 1
ATOM 799 C CA . GLU A 1 107 ? 10.156 -4.188 7.286 1.00 64.06 107 GLU A CA 1
ATOM 800 C C . GLU A 1 107 ? 9.214 -3.464 6.301 1.00 64.06 107 GLU A C 1
ATOM 802 O O . GLU A 1 107 ? 9.645 -3.005 5.243 1.00 64.06 107 GLU A O 1
ATOM 807 N N . TYR A 1 108 ? 7.930 -3.329 6.645 1.00 62.69 108 TYR A N 1
ATOM 808 C CA . TYR A 1 108 ? 6.916 -2.669 5.827 1.00 62.69 108 TYR A CA 1
ATOM 809 C C . TYR A 1 108 ? 6.630 -1.222 6.234 1.00 62.69 108 TYR A C 1
ATOM 811 O O . TYR A 1 108 ? 5.817 -0.574 5.575 1.00 62.69 108 TYR A O 1
ATOM 819 N N . TYR A 1 109 ? 7.2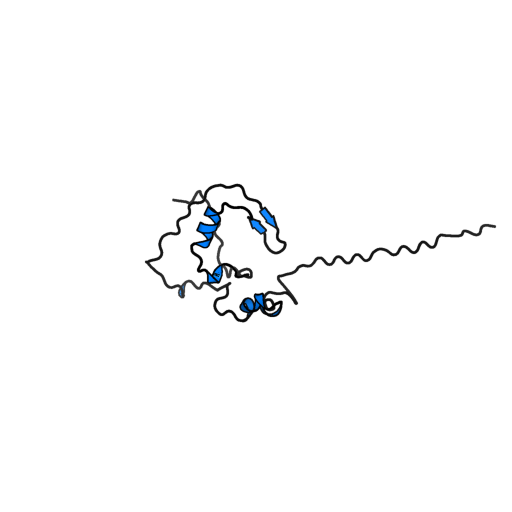95 -0.682 7.261 1.00 66.12 109 TYR A N 1
ATOM 820 C CA . TYR A 1 109 ? 7.003 0.668 7.756 1.00 66.12 109 TYR A CA 1
ATOM 821 C C . TYR A 1 109 ? 7.329 1.778 6.746 1.00 66.12 109 TYR A C 1
ATOM 823 O O . TYR A 1 109 ? 6.661 2.809 6.754 1.00 66.12 109 TYR A O 1
ATOM 831 N N . ASN A 1 110 ? 8.307 1.562 5.858 1.00 61.22 110 ASN A N 1
ATOM 832 C CA . ASN A 1 110 ? 8.846 2.598 4.967 1.00 61.22 110 ASN A CA 1
ATOM 833 C C . ASN A 1 110 ? 8.855 2.182 3.481 1.00 61.22 110 ASN A C 1
ATOM 835 O O . ASN A 1 110 ? 9.814 2.454 2.763 1.00 61.22 110 ASN A O 1
ATOM 839 N N . ASN A 1 111 ? 7.806 1.504 3.005 1.00 55.81 111 ASN A N 1
ATOM 840 C CA . ASN A 1 111 ? 7.717 1.054 1.611 1.00 55.81 111 ASN A CA 1
ATOM 841 C C . ASN A 1 111 ? 6.779 1.946 0.769 1.00 55.81 111 ASN A C 1
ATOM 843 O O . ASN A 1 111 ? 5.580 2.021 1.039 1.00 55.81 111 ASN A O 1
ATOM 847 N N . SER A 1 112 ? 7.311 2.574 -0.283 1.0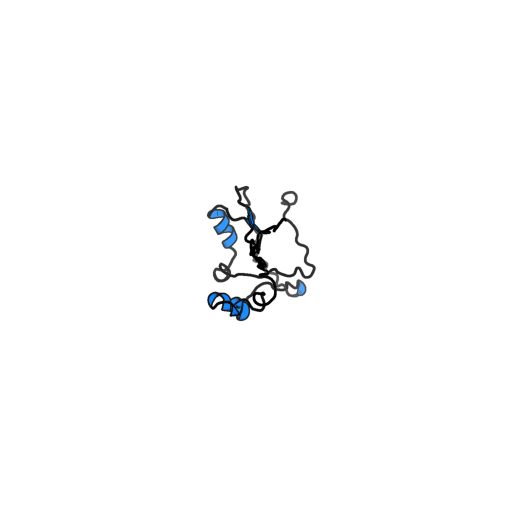0 55.75 112 SER A N 1
ATOM 848 C CA . SER A 1 112 ? 6.539 3.339 -1.273 1.00 55.75 112 SER A CA 1
ATOM 849 C C . SER A 1 112 ? 5.903 2.400 -2.299 1.00 55.75 112 SER A C 1
ATOM 851 O O . SER A 1 112 ? 6.604 1.722 -3.049 1.00 55.75 112 SER A O 1
ATOM 853 N N . ARG A 1 113 ? 4.566 2.355 -2.354 1.00 61.38 113 ARG A N 1
ATOM 854 C CA . ARG A 1 113 ? 3.819 1.396 -3.187 1.00 61.38 113 ARG A CA 1
ATOM 855 C C . ARG A 1 113 ? 3.045 2.089 -4.317 1.00 61.38 113 ARG A C 1
ATOM 857 O O . ARG A 1 113 ? 2.409 3.111 -4.060 1.00 61.38 113 ARG A O 1
ATOM 864 N N . PRO A 1 114 ? 3.037 1.536 -5.545 1.00 56.69 114 PRO A N 1
ATOM 865 C CA . PRO A 1 114 ? 2.148 1.997 -6.605 1.00 56.69 114 PRO A CA 1
ATOM 866 C C . PRO A 1 114 ? 0.709 1.527 -6.349 1.00 56.69 114 PRO A C 1
ATOM 868 O O . PRO A 1 114 ? 0.453 0.611 -5.562 1.00 56.69 114 PRO A O 1
ATOM 871 N N . THR A 1 115 ? -0.252 2.146 -7.032 1.00 55.56 115 THR A N 1
ATOM 872 C CA . THR A 1 115 ? -1.670 1.793 -6.928 1.00 55.56 115 THR A CA 1
ATOM 873 C C . THR A 1 115 ? -1.924 0.361 -7.412 1.00 55.56 115 THR A C 1
ATOM 875 O O . THR A 1 115 ? -1.562 -0.023 -8.524 1.00 55.56 115 THR A O 1
ATOM 878 N N . GLN A 1 116 ? -2.563 -0.452 -6.563 1.00 59.62 116 GLN A N 1
ATOM 879 C CA . GLN A 1 116 ? -3.030 -1.789 -6.934 1.00 59.62 116 GLN A CA 1
ATOM 880 C C . GLN A 1 116 ? -4.109 -1.682 -8.023 1.00 59.62 116 GLN A C 1
ATOM 882 O O . GLN A 1 116 ? -5.127 -1.032 -7.777 1.00 59.62 116 GLN A O 1
ATOM 887 N N . PRO A 1 117 ? -3.981 -2.372 -9.171 1.00 58.44 117 PRO A N 1
ATOM 888 C CA . PRO A 1 117 ? -5.122 -2.551 -10.057 1.00 58.44 117 PRO A CA 1
ATOM 889 C C . PRO A 1 117 ? -6.201 -3.373 -9.337 1.00 58.44 117 PRO A C 1
ATOM 891 O O . PRO A 1 117 ? -5.910 -4.315 -8.587 1.00 58.44 117 PRO A O 1
ATOM 894 N N . LEU A 1 118 ? -7.467 -2.999 -9.533 1.00 61.12 118 LEU A N 1
ATOM 895 C CA . LEU A 1 118 ? -8.579 -3.635 -8.825 1.00 61.12 118 LEU A CA 1
ATOM 896 C C . LEU A 1 118 ? -8.821 -5.071 -9.295 1.00 61.12 118 LEU A C 1
ATOM 898 O O . LEU A 1 118 ? -9.272 -5.879 -8.493 1.00 61.12 118 LEU A O 1
ATOM 902 N N . ASN A 1 119 ? -8.477 -5.414 -10.541 1.00 66.31 119 ASN A N 1
ATOM 903 C CA . ASN A 1 119 ? -8.675 -6.752 -11.120 1.00 66.31 119 ASN A CA 1
ATOM 904 C C . ASN A 1 119 ? -10.105 -7.297 -10.904 1.00 66.31 119 ASN A C 1
ATOM 906 O O . ASN A 1 119 ? -10.292 -8.482 -10.658 1.00 66.31 119 ASN A O 1
ATOM 910 N N . GLY A 1 120 ? -11.115 -6.421 -10.945 1.00 73.44 120 GLY A N 1
ATOM 911 C CA . GLY A 1 120 ? -12.517 -6.785 -10.702 1.00 73.44 120 GLY A CA 1
ATOM 912 C C . GLY A 1 120 ? -12.937 -6.871 -9.228 1.00 73.44 120 GLY A C 1
ATOM 913 O O . GLY A 1 120 ? -14.095 -7.175 -8.963 1.00 73.44 120 GLY A O 1
ATOM 914 N N . ARG A 1 121 ? -12.051 -6.577 -8.266 1.00 70.31 121 ARG A N 1
ATOM 915 C CA . ARG A 1 121 ? -12.403 -6.491 -6.838 1.00 70.31 121 ARG A CA 1
ATOM 916 C C . ARG A 1 121 ? -13.278 -5.267 -6.562 1.00 70.31 121 ARG A C 1
ATOM 918 O O . ARG A 1 121 ? -12.910 -4.146 -6.920 1.00 70.31 121 ARG A O 1
ATOM 925 N N . THR A 1 122 ? -14.391 -5.478 -5.866 1.00 73.12 122 THR A N 1
ATOM 926 C CA . THR A 1 122 ? -15.239 -4.401 -5.340 1.00 73.12 122 THR A CA 1
ATOM 927 C C . THR A 1 122 ? -14.611 -3.827 -4.075 1.00 73.12 122 THR A C 1
ATOM 929 O O . THR A 1 122 ? -14.346 -4.562 -3.125 1.00 73.12 122 THR A O 1
ATOM 932 N N . VAL A 1 123 ? -14.384 -2.513 -4.046 1.00 72.44 123 VAL A N 1
ATOM 933 C CA . VAL A 1 123 ? -14.007 -1.814 -2.812 1.00 72.44 123 VAL A CA 1
ATOM 934 C C . VAL A 1 123 ? -15.285 -1.559 -2.026 1.00 72.44 123 VAL A C 1
ATOM 936 O O . VAL A 1 123 ? -16.129 -0.774 -2.453 1.00 72.44 123 VAL A O 1
ATOM 939 N N . LEU A 1 124 ? -15.437 -2.249 -0.900 1.00 66.88 124 LEU A N 1
ATOM 940 C CA . LEU A 1 124 ? -16.507 -1.964 0.046 1.00 66.88 124 LEU A CA 1
ATOM 941 C C . LEU A 1 124 ? -16.053 -0.816 0.941 1.00 66.88 124 LEU A C 1
ATOM 943 O O . LEU A 1 124 ? -14.986 -0.881 1.552 1.00 66.88 124 LEU A O 1
ATOM 947 N N . LEU A 1 125 ? -16.850 0.246 0.982 1.00 69.56 125 LEU A N 1
ATOM 948 C CA . LEU A 1 125 ? -16.654 1.310 1.953 1.00 69.56 125 LEU A CA 1
ATOM 949 C C . LEU A 1 125 ? -17.195 0.829 3.295 1.00 69.56 125 LEU A C 1
ATOM 951 O O . LEU A 1 125 ? -18.254 0.204 3.351 1.00 69.56 125 LEU A O 1
ATOM 955 N N . TYR A 1 126 ? -16.443 1.099 4.358 1.00 62.69 126 TYR A N 1
ATOM 956 C CA . TYR A 1 126 ? -16.938 0.883 5.706 1.00 62.69 126 TYR A CA 1
ATOM 957 C C . TYR A 1 126 ? -18.140 1.800 5.943 1.00 62.69 126 TYR A C 1
ATOM 959 O O . TYR A 1 126 ? -18.078 2.997 5.663 1.00 62.69 126 TYR A O 1
ATOM 967 N N . ASP A 1 127 ? -19.220 1.210 6.433 1.00 69.06 127 ASP A N 1
ATOM 968 C CA . ASP A 1 127 ? -20.463 1.882 6.774 1.00 69.06 127 ASP A CA 1
ATOM 969 C C . ASP A 1 127 ? -20.832 1.443 8.190 1.00 69.06 127 ASP A C 1
ATOM 971 O O . ASP A 1 127 ? -21.087 0.262 8.433 1.00 69.06 127 ASP A O 1
ATOM 975 N N . GLU A 1 128 ? -20.820 2.403 9.114 1.00 64.38 128 GLU A N 1
ATOM 976 C CA . GLU A 1 128 ? -21.111 2.196 10.536 1.00 64.38 128 GLU A CA 1
ATOM 977 C C . GLU A 1 128 ? -22.513 1.632 10.778 1.00 64.38 128 GLU A C 1
ATOM 979 O O . GLU A 1 128 ? -22.740 0.994 11.800 1.00 64.38 128 GLU A O 1
ATOM 984 N N . SER A 1 129 ? -23.449 1.800 9.838 1.00 66.31 129 SER A N 1
ATOM 985 C CA . SER A 1 129 ? -24.786 1.208 9.952 1.00 66.31 129 SER A CA 1
ATOM 986 C C . SER A 1 129 ? -24.812 -0.316 9.768 1.00 66.31 129 SER A C 1
ATOM 988 O O . SER A 1 129 ? -25.830 -0.938 10.063 1.00 66.31 129 SER A O 1
ATOM 990 N N . ASN A 1 130 ? -23.699 -0.916 9.323 1.00 55.62 130 ASN A N 1
ATOM 991 C CA . ASN A 1 130 ? -23.515 -2.365 9.178 1.00 55.62 130 ASN A CA 1
ATOM 992 C C . ASN A 1 130 ? -22.516 -2.946 10.200 1.00 55.62 130 ASN A C 1
ATOM 994 O O . ASN A 1 130 ? -22.029 -4.062 10.010 1.00 55.62 130 ASN A O 1
ATOM 998 N N . ALA A 1 131 ? -22.144 -2.180 11.229 1.00 60.06 131 ALA A N 1
ATOM 999 C CA . ALA A 1 131 ? -21.322 -2.672 12.329 1.00 60.06 131 ALA A CA 1
ATOM 1000 C C . ALA A 1 131 ? -22.232 -3.348 13.371 1.00 60.06 131 ALA A C 1
ATOM 1002 O O . ALA A 1 131 ? -22.907 -2.659 14.135 1.00 60.06 131 ALA A O 1
ATOM 1003 N N . ASP A 1 132 ? -22.279 -4.683 13.340 1.00 46.94 132 ASP A N 1
ATOM 1004 C CA . ASP A 1 132 ? -22.903 -5.528 14.375 1.00 46.94 132 ASP A CA 1
ATOM 1005 C C . ASP A 1 132 ? -22.112 -5.508 15.696 1.00 46.94 132 ASP A C 1
ATOM 1007 O O . ASP A 1 132 ? -20.857 -5.533 15.641 1.00 46.94 132 ASP A O 1
#

Radius of gyration: 25.71 Å; chains: 1; bounding box: 45×88×63 Å

Foldseek 3Di:
DDDDDDDPPPPPPDPPPPPPDPPCCDDPNHLCCQLVPDVVRVCSNVPPPADDDDDDPVPDDDDPPDDPDDDPDDDDDWDWDDPVQDIDTDDDDPVVVCSVCVVPDPVPPDDDHDDDDCPPPDDDDDDPVPDD

Sequence (132 aa):
MAARRAPLALGVASLLLVAYASAHGTGAIGPDKWGSLCPDYELCSKGKHQSPINIVNDDVVYDPKLEPLQRDYAATNATLVDNGFNIAVREMTAEQLAELKAPLHEEYYNNSRPTQPLNGRTVLLYDESNAD

Secondary structure (DSSP, 8-state):
-----------------------TTSGGGSGGGGGGT-GGGTHHHH-SS-S-----GGGPPP-TTPPP-----------EEE-SS-EEE----HHHHHHHHTTS-GGGTT---PPPP-TT---PPP-GGG--

pLDDT: mean 71.3, std 15.53, range [39.66, 93.31]